Protein AF-A0A7C3C8K9-F1 (afdb_monomer)

Sequence (86 aa):
MAASPFKQIRRGLSRLPSWEDIAWTWKPRSEREAGDAVVRNFLLHWFPSKITRRAMESSYSLWLGTISAVLFLILTLTGVVLMFLY

pLDDT: mean 80.63, std 10.49, range [53.59, 98.19]

Structure (mmCIF, N/CA/C/O backbone):
data_AF-A0A7C3C8K9-F1
#
_entry.id   AF-A0A7C3C8K9-F1
#
loop_
_atom_site.group_PDB
_atom_site.id
_atom_site.type_symbol
_atom_site.label_atom_id
_atom_site.label_alt_id
_atom_site.label_comp_id
_atom_site.label_asym_id
_atom_site.label_entity_id
_atom_site.label_seq_id
_atom_site.pdbx_PDB_ins_code
_atom_site.Cartn_x
_atom_site.Cartn_y
_atom_site.Cartn_z
_atom_site.occupancy
_atom_site.B_iso_or_equiv
_atom_site.auth_seq_id
_atom_site.auth_comp_id
_atom_site.auth_asym_id
_atom_site.auth_atom_id
_atom_site.pdbx_PDB_model_num
ATOM 1 N N . MET A 1 1 ? 11.797 -44.974 -46.548 1.00 53.59 1 MET A N 1
ATOM 2 C CA . MET A 1 1 ? 12.414 -44.517 -45.283 1.00 53.59 1 MET A CA 1
ATOM 3 C C . MET A 1 1 ? 11.568 -43.362 -44.740 1.00 53.59 1 MET A C 1
ATOM 5 O O . MET A 1 1 ? 11.805 -42.214 -45.087 1.00 53.59 1 MET A O 1
ATOM 9 N N . ALA A 1 2 ? 10.476 -43.670 -44.031 1.00 62.00 2 ALA A N 1
ATOM 10 C CA . ALA A 1 2 ? 9.490 -42.675 -43.596 1.00 62.00 2 ALA A CA 1
ATOM 11 C C . ALA A 1 2 ? 10.018 -41.896 -42.380 1.00 62.00 2 ALA A C 1
ATOM 13 O O . ALA A 1 2 ? 10.450 -42.499 -41.398 1.00 62.00 2 ALA A O 1
ATOM 14 N N . ALA A 1 3 ? 10.021 -40.563 -42.453 1.00 65.81 3 ALA A N 1
ATOM 15 C CA . ALA A 1 3 ? 10.406 -39.712 -41.332 1.00 65.81 3 ALA A CA 1
ATOM 16 C C . ALA A 1 3 ? 9.467 -39.963 -40.141 1.00 65.81 3 ALA A C 1
ATOM 18 O O . ALA A 1 3 ? 8.250 -40.015 -40.304 1.00 65.81 3 ALA A O 1
ATOM 19 N N . SER A 1 4 ? 10.033 -40.137 -38.945 1.00 74.69 4 SER A N 1
ATOM 20 C CA . SER A 1 4 ? 9.257 -40.506 -37.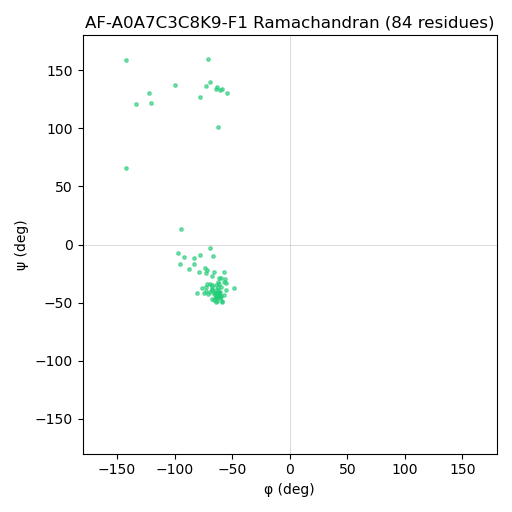762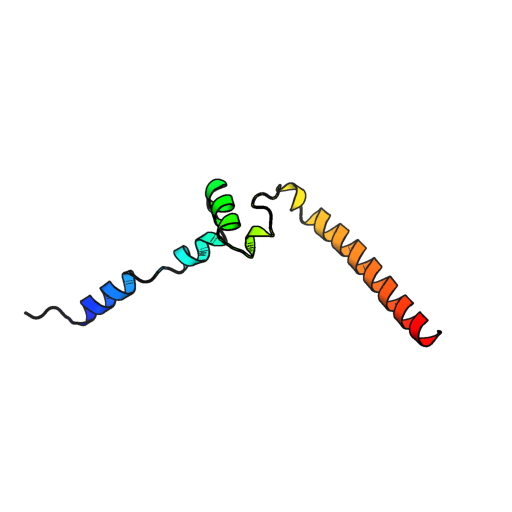 1.00 74.69 4 SER A CA 1
ATOM 21 C C . SER A 1 4 ? 8.239 -39.412 -37.380 1.00 74.69 4 SER A C 1
ATOM 23 O O . SER A 1 4 ? 8.605 -38.231 -37.303 1.00 74.69 4 SER A O 1
ATOM 25 N N . PRO A 1 5 ? 6.974 -39.777 -37.078 1.00 72.75 5 PRO A N 1
ATOM 26 C CA . PRO A 1 5 ? 5.911 -38.815 -36.754 1.00 72.75 5 PRO A CA 1
ATOM 27 C C . PRO A 1 5 ? 6.240 -37.984 -35.500 1.00 72.75 5 PRO A C 1
ATOM 29 O O . PRO A 1 5 ? 5.901 -36.805 -35.398 1.00 72.75 5 PRO A O 1
ATOM 32 N N . PHE A 1 6 ? 7.023 -38.553 -34.580 1.00 75.56 6 PHE A N 1
ATOM 33 C CA . PHE A 1 6 ? 7.477 -37.894 -33.356 1.00 75.56 6 PHE A CA 1
ATOM 34 C C . PHE A 1 6 ? 8.357 -36.655 -33.601 1.00 75.56 6 PHE A C 1
ATOM 36 O O . PHE A 1 6 ? 8.285 -35.683 -32.846 1.00 75.56 6 PHE A O 1
ATOM 43 N N . LYS A 1 7 ? 9.153 -36.619 -34.683 1.00 75.31 7 LYS A N 1
ATOM 44 C CA . LYS A 1 7 ? 10.003 -35.453 -35.004 1.00 75.31 7 LYS A CA 1
ATOM 45 C C . LYS A 1 7 ? 9.188 -34.267 -35.530 1.00 75.31 7 LYS A C 1
ATOM 47 O O . LYS A 1 7 ? 9.664 -33.132 -35.517 1.00 75.31 7 LYS A O 1
ATOM 52 N N . GLN A 1 8 ? 7.978 -34.512 -36.025 1.00 76.81 8 GLN A N 1
ATOM 53 C CA . GLN A 1 8 ? 7.067 -33.468 -36.490 1.00 76.81 8 GLN A CA 1
ATOM 54 C C . GLN A 1 8 ? 6.339 -32.807 -35.314 1.00 76.81 8 GLN A C 1
ATOM 56 O O . GLN A 1 8 ? 6.299 -31.582 -35.248 1.00 76.81 8 GLN A O 1
ATOM 61 N N . ILE A 1 9 ? 5.899 -33.598 -34.330 1.00 77.69 9 ILE A N 1
ATOM 62 C CA . ILE A 1 9 ? 5.260 -33.099 -33.099 1.00 77.69 9 ILE A CA 1
ATOM 63 C C . ILE A 1 9 ? 6.232 -32.224 -32.290 1.00 77.69 9 ILE A C 1
ATOM 65 O O . ILE A 1 9 ? 5.883 -31.116 -31.887 1.00 77.69 9 ILE A O 1
ATOM 69 N N . ARG A 1 10 ? 7.496 -32.652 -32.139 1.00 76.88 10 ARG A N 1
ATOM 70 C CA . ARG A 1 10 ? 8.522 -31.874 -31.414 1.00 76.88 10 ARG A CA 1
ATOM 71 C C . ARG A 1 10 ? 8.813 -30.508 -32.052 1.00 76.88 10 ARG A C 1
ATOM 73 O O . ARG A 1 10 ? 9.068 -29.549 -31.335 1.00 76.88 10 ARG A O 1
ATOM 80 N N . ARG A 1 11 ? 8.745 -30.412 -33.386 1.00 76.25 11 ARG A N 1
ATOM 81 C CA . ARG A 1 11 ? 8.896 -29.145 -34.131 1.00 76.25 11 ARG A CA 1
ATOM 82 C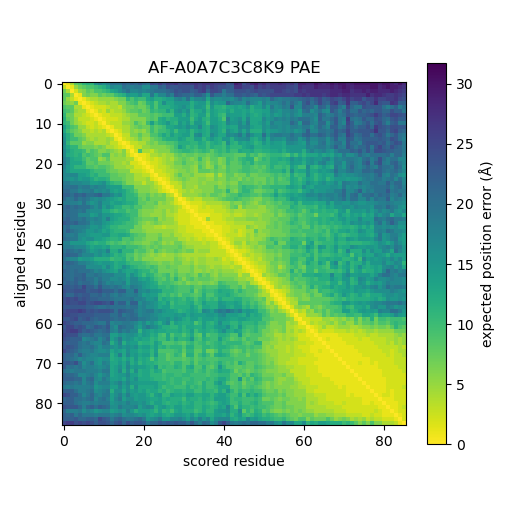 C . ARG A 1 11 ? 7.681 -28.221 -33.990 1.00 76.25 11 ARG A C 1
ATOM 84 O O . ARG A 1 11 ? 7.820 -27.013 -34.153 1.00 76.25 11 ARG A O 1
ATOM 91 N N . GLY A 1 12 ? 6.506 -28.783 -33.701 1.00 75.31 12 GLY A N 1
ATOM 92 C CA . GLY A 1 12 ? 5.309 -28.020 -33.347 1.00 75.31 12 GLY A CA 1
ATOM 93 C C . GLY A 1 12 ? 5.405 -27.419 -31.944 1.00 75.31 12 GLY A C 1
ATOM 94 O O . GLY A 1 12 ? 5.067 -26.255 -31.762 1.00 75.31 12 GLY A O 1
ATOM 95 N N . LEU A 1 13 ? 5.954 -28.169 -30.981 1.00 76.69 13 LEU A N 1
ATOM 96 C CA . LEU A 1 13 ? 6.138 -27.693 -29.603 1.00 76.69 13 LEU A CA 1
ATOM 97 C C . LEU A 1 13 ? 7.105 -26.504 -29.499 1.00 76.69 13 LEU A C 1
ATOM 99 O O . LEU A 1 13 ? 6.870 -25.602 -28.706 1.00 76.69 13 LEU A O 1
ATOM 103 N N . SER A 1 14 ? 8.153 -26.458 -30.327 1.00 73.19 14 SER A N 1
ATOM 104 C CA . SER A 1 14 ? 9.110 -25.339 -30.353 1.00 73.19 14 SER A CA 1
ATOM 105 C C . SER A 1 14 ? 8.540 -24.025 -30.908 1.00 73.19 14 SER A C 1
ATOM 107 O O . SER A 1 14 ? 9.262 -23.038 -30.965 1.00 73.19 14 SER A O 1
ATOM 109 N N . ARG A 1 15 ? 7.282 -24.012 -31.373 1.00 78.31 15 ARG A N 1
ATOM 110 C CA . ARG A 1 15 ? 6.576 -22.797 -31.815 1.00 78.31 15 ARG A CA 1
ATOM 111 C C . ARG A 1 15 ? 5.677 -22.200 -30.737 1.00 78.31 15 ARG A C 1
ATOM 113 O O . ARG A 1 15 ? 5.100 -21.142 -30.969 1.00 78.31 15 ARG A O 1
ATOM 120 N N . LEU A 1 16 ? 5.499 -22.889 -29.612 1.00 80.00 16 LEU A N 1
ATOM 121 C CA . LEU A 1 16 ? 4.717 -22.348 -28.511 1.00 80.00 16 LEU A CA 1
ATOM 122 C C . LEU A 1 16 ? 5.524 -21.229 -27.843 1.00 80.00 16 LEU A C 1
ATOM 124 O O . LEU A 1 16 ? 6.731 -21.411 -27.658 1.00 80.00 16 LEU A O 1
ATOM 128 N N . PRO A 1 17 ? 4.886 -20.093 -27.507 1.00 79.44 17 PRO A N 1
ATOM 129 C CA . PRO A 1 17 ? 5.554 -19.028 -26.772 1.00 79.44 17 PRO A CA 1
ATOM 130 C C . PRO A 1 17 ? 6.141 -19.616 -25.492 1.00 79.44 17 PRO A C 1
ATOM 132 O O . PRO A 1 17 ? 5.460 -20.366 -24.781 1.00 79.44 17 PRO A O 1
ATOM 135 N N . SER A 1 18 ? 7.416 -19.332 -25.224 1.00 82.62 18 SER A N 1
ATOM 136 C CA . SER A 1 18 ? 8.021 -19.798 -23.984 1.00 82.62 18 SER A CA 1
ATOM 137 C C . SER A 1 18 ? 7.435 -19.003 -22.815 1.00 82.62 18 SER A C 1
ATOM 139 O O . SER A 1 18 ? 6.903 -17.900 -22.974 1.00 82.62 18 SER A O 1
ATOM 141 N N . TRP A 1 19 ? 7.536 -19.546 -21.602 1.00 76.94 19 TRP A N 1
ATOM 142 C CA . TRP A 1 19 ? 7.134 -18.813 -20.397 1.00 76.94 19 TRP A CA 1
ATOM 143 C C . TRP A 1 19 ? 7.882 -17.479 -20.247 1.00 76.94 19 TRP A C 1
ATOM 145 O O . TRP A 1 19 ? 7.372 -16.554 -19.621 1.00 76.94 19 TRP A O 1
ATOM 155 N N . GLU A 1 20 ? 9.064 -17.364 -20.852 1.00 79.00 20 GLU A N 1
ATOM 156 C CA . GLU A 1 20 ? 9.892 -16.159 -20.840 1.00 79.00 20 GLU A CA 1
ATOM 157 C C . GLU A 1 20 ? 9.301 -15.061 -21.736 1.00 79.00 20 GLU A C 1
ATOM 159 O O . GLU A 1 20 ? 9.331 -13.892 -21.351 1.00 79.00 20 GLU A O 1
ATOM 164 N N . ASP A 1 21 ? 8.698 -15.434 -22.871 1.00 76.38 21 ASP A N 1
ATOM 165 C CA . ASP A 1 21 ? 8.025 -14.501 -23.785 1.00 76.38 21 ASP A CA 1
ATOM 166 C C . ASP A 1 21 ? 6.765 -13.899 -23.147 1.00 76.38 21 ASP A C 1
ATOM 168 O O . ASP A 1 21 ? 6.465 -12.719 -23.320 1.00 76.38 21 ASP A O 1
ATOM 172 N N . ILE A 1 22 ? 6.044 -14.701 -22.356 1.00 76.00 22 ILE A N 1
ATOM 173 C CA . ILE A 1 22 ? 4.832 -14.271 -21.643 1.00 76.00 22 ILE A CA 1
ATOM 174 C C . ILE A 1 22 ? 5.193 -13.415 -20.418 1.00 76.00 22 ILE A C 1
ATOM 176 O O . ILE A 1 22 ? 4.514 -12.436 -20.107 1.00 76.00 22 ILE A O 1
ATOM 180 N N . ALA A 1 23 ? 6.279 -13.753 -19.720 1.00 79.75 23 ALA A N 1
ATOM 181 C CA . ALA A 1 23 ? 6.710 -13.041 -18.519 1.00 79.75 23 ALA A CA 1
ATOM 182 C C . ALA A 1 23 ? 7.431 -11.708 -18.805 1.00 79.75 23 ALA A C 1
ATOM 184 O O . ALA A 1 23 ? 7.671 -10.941 -17.868 1.00 79.75 23 ALA A O 1
ATOM 185 N N . TRP A 1 24 ? 7.763 -11.400 -20.065 1.00 71.88 24 TRP A N 1
ATOM 186 C CA . TRP A 1 24 ? 8.526 -10.201 -20.443 1.00 71.88 24 TRP A CA 1
ATOM 187 C C . TRP A 1 24 ? 7.891 -8.889 -19.952 1.00 71.88 24 TRP A C 1
ATOM 189 O O . TRP A 1 24 ? 8.591 -8.010 -19.451 1.00 71.88 24 TRP A O 1
ATOM 199 N N . THR A 1 25 ? 6.561 -8.784 -19.994 1.00 71.88 25 THR A N 1
ATOM 200 C CA . THR A 1 25 ? 5.807 -7.609 -19.523 1.00 71.88 25 THR A CA 1
ATOM 201 C C . THR A 1 25 ? 6.020 -7.298 -18.035 1.00 71.88 25 THR A C 1
ATOM 203 O O . THR A 1 25 ? 5.960 -6.139 -17.633 1.00 71.88 25 THR A O 1
ATOM 206 N N . TRP A 1 26 ? 6.305 -8.313 -17.217 1.00 69.38 26 TRP A N 1
ATOM 207 C CA . TRP A 1 26 ? 6.474 -8.182 -15.766 1.00 69.38 26 TRP A CA 1
ATOM 208 C C . TRP A 1 26 ? 7.924 -7.932 -15.341 1.00 69.38 26 TRP A C 1
ATOM 210 O O . TRP A 1 26 ? 8.184 -7.611 -14.181 1.00 69.38 26 TRP A O 1
ATOM 220 N N . LYS A 1 27 ? 8.883 -8.078 -16.262 1.00 71.06 27 LYS A N 1
ATOM 221 C CA . LYS A 1 27 ? 10.309 -7.881 -15.988 1.00 71.06 27 LYS A CA 1
ATOM 222 C C . LYS A 1 27 ? 11.001 -7.213 -17.186 1.00 71.06 27 LYS A C 1
ATOM 224 O O . LYS A 1 27 ? 11.846 -7.845 -17.827 1.00 71.06 27 LYS A O 1
ATOM 229 N N . PRO A 1 28 ? 10.652 -5.949 -17.496 1.00 74.06 28 PRO A N 1
ATOM 230 C CA . PRO A 1 28 ? 11.247 -5.232 -18.617 1.00 74.06 28 PRO A CA 1
ATOM 231 C C . PRO A 1 28 ? 12.766 -5.142 -18.439 1.00 74.06 28 PRO A C 1
ATOM 233 O O . PRO A 1 28 ? 13.256 -4.824 -17.352 1.00 74.06 28 PRO A O 1
ATOM 236 N N . ARG A 1 29 ? 13.531 -5.437 -19.498 1.00 72.69 29 ARG A N 1
ATOM 237 C CA . ARG A 1 29 ? 15.003 -5.405 -19.436 1.00 72.69 29 ARG A CA 1
ATOM 238 C C . ARG A 1 29 ? 15.575 -4.005 -19.637 1.00 72.69 29 ARG A C 1
ATOM 240 O O . ARG A 1 29 ? 16.731 -3.773 -19.292 1.00 72.69 29 ARG A O 1
ATOM 247 N N . SER A 1 30 ? 14.782 -3.073 -20.168 1.00 79.19 30 SER A N 1
ATOM 248 C CA . SER A 1 30 ? 15.191 -1.687 -20.395 1.00 79.19 30 SER A CA 1
ATOM 249 C C . SER A 1 30 ? 14.069 -0.685 -2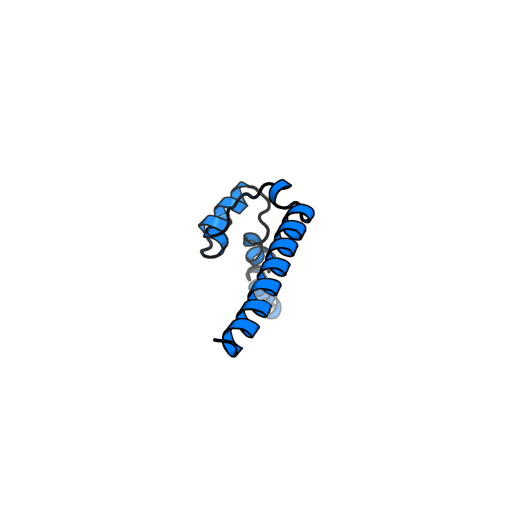0.111 1.00 79.19 30 SER A C 1
ATOM 251 O O . SER A 1 30 ? 12.885 -1.011 -20.167 1.00 79.19 30 SER A O 1
ATOM 253 N N . GLU A 1 31 ? 14.446 0.571 -19.864 1.00 71.44 31 GLU A N 1
ATOM 254 C CA . GLU A 1 31 ? 13.519 1.693 -19.633 1.00 71.44 31 GLU A CA 1
ATOM 255 C C . GLU A 1 31 ? 12.507 1.885 -20.775 1.00 71.44 31 GLU A C 1
ATOM 257 O O . GLU A 1 31 ? 11.367 2.289 -20.550 1.00 71.44 31 GLU A O 1
ATOM 262 N N . ARG A 1 32 ? 12.918 1.590 -22.016 1.00 77.62 32 ARG A N 1
ATOM 263 C CA . ARG A 1 32 ? 12.047 1.678 -23.197 1.00 77.62 32 ARG A CA 1
ATOM 264 C C . ARG A 1 32 ? 11.001 0.569 -23.204 1.00 77.62 32 ARG A C 1
ATOM 266 O O . ARG A 1 32 ? 9.835 0.835 -23.473 1.00 77.62 32 ARG A O 1
ATOM 273 N N . GLU A 1 33 ? 11.411 -0.647 -22.859 1.00 79.56 33 GLU A N 1
ATOM 274 C CA . GLU A 1 33 ? 10.518 -1.803 -22.752 1.00 79.56 33 GLU A CA 1
ATOM 275 C C . GLU A 1 33 ? 9.525 -1.651 -21.592 1.00 79.56 33 GLU A C 1
ATOM 277 O O . GLU A 1 33 ? 8.372 -2.043 -21.727 1.00 79.56 33 GLU A O 1
ATOM 282 N N . ALA A 1 34 ? 9.934 -1.029 -20.480 1.00 77.94 34 ALA A N 1
ATOM 283 C CA . ALA A 1 34 ? 9.049 -0.748 -19.348 1.00 77.94 34 ALA A CA 1
ATOM 284 C C . ALA A 1 34 ? 7.920 0.226 -19.721 1.00 77.94 34 ALA A C 1
ATOM 286 O O . ALA A 1 34 ? 6.766 0.016 -19.350 1.00 77.94 34 ALA A O 1
ATOM 287 N N . GLY A 1 35 ? 8.242 1.275 -20.486 1.00 78.88 35 GLY A N 1
ATOM 288 C CA . GLY A 1 35 ? 7.243 2.203 -21.018 1.00 78.88 35 GLY A CA 1
ATOM 289 C C . GLY A 1 35 ? 6.274 1.523 -21.988 1.00 78.88 35 GLY A C 1
ATOM 290 O O . GLY A 1 35 ? 5.063 1.688 -21.857 1.00 78.88 35 GLY A O 1
ATOM 291 N N . ASP A 1 36 ? 6.794 0.713 -22.914 1.00 82.56 36 ASP A N 1
ATOM 292 C CA . ASP A 1 36 ? 5.970 -0.032 -23.875 1.00 82.56 36 ASP A CA 1
ATOM 293 C C . ASP A 1 36 ? 5.034 -1.033 -23.175 1.00 82.56 36 ASP A C 1
ATOM 295 O O . ASP A 1 36 ? 3.843 -1.105 -23.479 1.00 82.56 36 ASP A O 1
ATOM 299 N N . ALA A 1 37 ? 5.537 -1.743 -22.161 1.00 81.81 37 ALA A N 1
ATOM 300 C CA . ALA A 1 37 ? 4.751 -2.668 -21.350 1.00 81.81 37 ALA A CA 1
ATOM 301 C C . ALA A 1 37 ? 3.603 -1.968 -20.599 1.00 81.81 37 ALA A C 1
ATOM 303 O O . ALA A 1 37 ? 2.489 -2.491 -20.574 1.00 81.81 37 ALA A O 1
ATOM 304 N N . VAL A 1 38 ? 3.841 -0.781 -20.034 1.00 81.62 38 VAL A N 1
ATOM 305 C CA . VAL A 1 38 ? 2.827 0.009 -19.312 1.00 81.62 38 VAL A CA 1
ATOM 306 C C . VAL A 1 38 ? 1.737 0.542 -20.240 1.00 81.62 38 VAL A C 1
ATOM 308 O O . VAL A 1 38 ? 0.564 0.507 -19.883 1.00 81.62 38 VAL A O 1
ATOM 311 N N . VAL A 1 39 ? 2.084 0.988 -21.452 1.00 82.81 39 VAL A N 1
ATOM 312 C CA . VAL A 1 39 ? 1.086 1.471 -22.425 1.00 82.81 39 VAL A CA 1
ATOM 313 C C . VAL A 1 39 ? 0.261 0.321 -23.010 1.00 82.81 39 VAL A C 1
ATOM 315 O O . VAL A 1 39 ? -0.929 0.487 -23.269 1.00 82.81 39 VAL A O 1
ATOM 318 N N . ARG A 1 40 ? 0.864 -0.860 -23.199 1.00 82.19 40 ARG A N 1
ATOM 319 C CA . ARG A 1 40 ? 0.203 -2.020 -23.826 1.00 82.19 40 ARG A CA 1
ATOM 320 C C . ARG A 1 40 ? -0.654 -2.846 -22.866 1.00 82.19 40 ARG A C 1
ATOM 322 O O . ARG A 1 40 ? -1.424 -3.681 -23.330 1.00 82.19 40 ARG A O 1
ATOM 329 N N . ASN A 1 41 ? -0.554 -2.622 -21.554 1.00 81.25 41 ASN A N 1
ATOM 330 C CA . ASN A 1 41 ? -1.289 -3.383 -20.544 1.00 81.25 41 ASN A CA 1
ATOM 331 C C . ASN A 1 41 ? -2.177 -2.469 -19.711 1.00 81.25 41 ASN A C 1
ATOM 333 O O . ASN A 1 41 ? -1.691 -1.597 -19.001 1.00 81.25 41 ASN A O 1
ATOM 337 N N . PHE A 1 42 ? -3.478 -2.741 -19.710 1.00 80.94 42 PHE A N 1
ATOM 338 C CA . PHE A 1 42 ? -4.456 -1.929 -18.986 1.00 80.94 42 PHE A CA 1
ATOM 339 C C . PHE A 1 42 ? -4.188 -1.875 -17.472 1.00 80.94 42 PHE A C 1
ATOM 341 O O . PHE A 1 42 ? -4.338 -0.831 -16.846 1.00 80.94 42 PHE A O 1
ATOM 348 N N . LEU A 1 43 ? -3.729 -2.989 -16.890 1.00 79.00 43 LEU A N 1
ATOM 349 C CA . LEU A 1 43 ? -3.364 -3.061 -15.472 1.00 79.00 43 LEU A CA 1
ATOM 350 C C . LEU A 1 43 ? -2.105 -2.254 -15.151 1.00 79.00 43 LEU A C 1
ATOM 352 O O . LEU A 1 43 ? -2.045 -1.592 -14.120 1.00 79.00 43 LEU A O 1
ATOM 356 N N . LEU A 1 44 ? -1.100 -2.307 -16.027 1.00 78.50 44 LEU A N 1
ATOM 357 C CA . LEU A 1 44 ? 0.150 -1.587 -15.814 1.00 78.50 44 LEU A CA 1
ATOM 358 C C . LEU A 1 44 ? 0.022 -0.107 -16.157 1.00 78.50 44 LEU A C 1
ATOM 360 O O . LEU A 1 44 ? 0.754 0.672 -15.573 1.00 78.50 44 LEU A O 1
ATOM 364 N N . HIS A 1 45 ? -0.926 0.293 -17.009 1.00 81.62 45 HIS A N 1
ATOM 365 C CA . HIS A 1 45 ? -1.192 1.693 -17.344 1.00 81.62 45 HIS A CA 1
ATOM 366 C C . HIS A 1 45 ? -1.50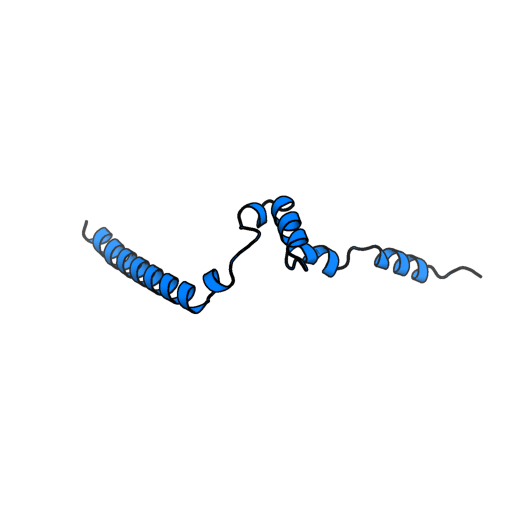5 2.556 -16.115 1.00 81.62 45 HIS A C 1
ATOM 368 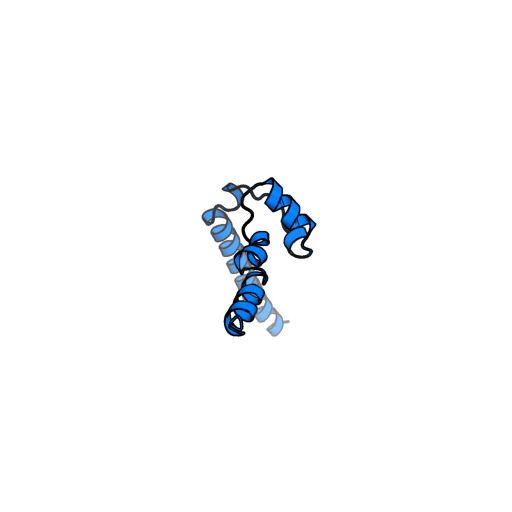O O . HIS A 1 45 ? -1.154 3.732 -16.072 1.00 81.62 45 HIS A O 1
ATOM 374 N N . TRP A 1 46 ? -2.140 1.959 -15.101 1.00 80.19 46 TRP A N 1
ATOM 375 C CA . TRP A 1 46 ? -2.420 2.627 -13.831 1.00 80.19 46 TRP A CA 1
ATOM 376 C C . TRP A 1 46 ? -1.148 2.927 -13.024 1.00 80.19 46 TRP A C 1
ATOM 378 O O . TRP A 1 46 ? -1.114 3.869 -12.233 1.00 80.19 46 TRP A O 1
ATOM 388 N N . PHE A 1 47 ? -0.093 2.135 -13.216 1.00 72.94 47 PHE A N 1
ATOM 389 C CA . PHE A 1 47 ? 1.156 2.270 -12.484 1.00 72.94 47 PHE A CA 1
ATOM 390 C C . PHE A 1 47 ? 2.204 3.011 -13.323 1.00 72.94 47 PHE A C 1
ATOM 392 O O . PHE A 1 47 ? 2.372 2.752 -14.514 1.00 72.94 47 PHE A O 1
ATOM 399 N N . PRO A 1 48 ? 2.958 3.943 -12.723 1.00 73.38 48 PRO A N 1
ATOM 400 C CA . PRO A 1 48 ? 3.988 4.664 -13.452 1.00 73.38 48 PRO A CA 1
ATOM 401 C C . PRO A 1 48 ? 5.076 3.697 -13.939 1.00 73.38 48 PRO A C 1
ATOM 403 O O . PRO A 1 48 ? 5.588 2.881 -13.173 1.00 73.38 48 PRO A O 1
ATOM 406 N N . SER A 1 49 ? 5.502 3.843 -15.198 1.00 73.44 49 SER A N 1
ATOM 407 C CA . SER A 1 49 ? 6.584 3.029 -15.782 1.00 73.44 49 SER A CA 1
ATOM 408 C C . SER A 1 49 ? 7.955 3.293 -15.157 1.00 73.44 49 SER A C 1
ATOM 410 O O . SER A 1 49 ? 8.916 2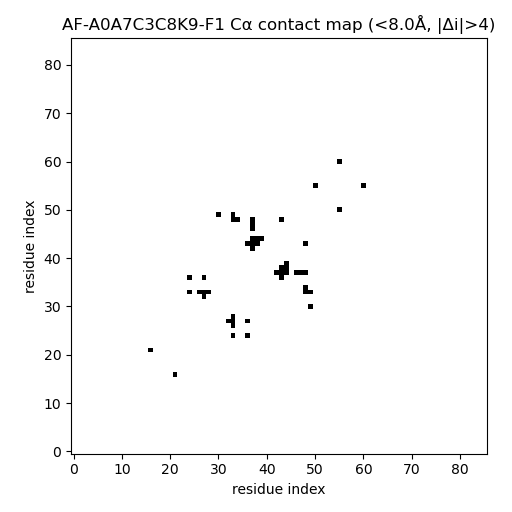.587 -15.450 1.00 73.44 49 SER A O 1
ATOM 412 N N . LYS A 1 50 ? 8.057 4.341 -14.334 1.00 70.31 50 LYS A N 1
ATOM 413 C CA . LYS A 1 50 ? 9.271 4.782 -13.654 1.00 70.31 50 LYS A CA 1
ATOM 414 C C . LYS A 1 50 ? 8.946 5.060 -12.197 1.00 70.31 50 LYS A C 1
ATOM 416 O O . LYS A 1 50 ? 8.141 5.938 -11.896 1.00 70.31 50 LYS A O 1
ATOM 421 N N . ILE A 1 51 ? 9.623 4.356 -11.302 1.00 70.94 51 ILE A N 1
ATOM 422 C CA . ILE A 1 51 ? 9.593 4.626 -9.866 1.00 70.94 51 ILE A CA 1
ATOM 423 C C . ILE A 1 51 ? 11.036 4.875 -9.440 1.00 70.94 51 ILE A C 1
ATOM 425 O O . ILE A 1 51 ? 11.943 4.122 -9.798 1.00 70.94 51 ILE A O 1
ATOM 429 N N . THR A 1 52 ? 11.283 5.962 -8.712 1.00 69.00 52 THR A N 1
ATOM 430 C CA . THR A 1 52 ? 12.625 6.241 -8.195 1.00 69.00 52 THR A CA 1
ATOM 431 C C . THR A 1 52 ? 12.970 5.220 -7.110 1.00 69.00 52 THR A C 1
ATOM 433 O O . THR A 1 52 ? 12.141 4.892 -6.263 1.00 69.00 52 THR A O 1
ATOM 436 N N . ARG A 1 53 ? 14.219 4.731 -7.085 1.00 68.38 53 ARG A N 1
ATOM 437 C CA . ARG A 1 53 ? 14.674 3.780 -6.048 1.00 68.38 53 ARG A CA 1
ATOM 438 C C . ARG A 1 53 ? 14.476 4.318 -4.629 1.00 68.38 53 ARG A C 1
ATOM 440 O O . ARG A 1 53 ? 14.220 3.540 -3.723 1.00 68.38 53 ARG A O 1
ATOM 447 N N . ARG A 1 54 ? 14.531 5.644 -4.470 1.00 66.94 54 ARG A N 1
ATOM 448 C CA . ARG A 1 54 ? 14.298 6.338 -3.202 1.00 66.94 54 ARG A CA 1
ATOM 449 C C . ARG A 1 54 ? 12.841 6.273 -2.735 1.00 66.94 54 ARG A C 1
ATOM 451 O O . ARG A 1 54 ? 12.596 6.152 -1.546 1.00 66.94 54 ARG A O 1
ATOM 458 N N . ALA A 1 55 ? 11.877 6.288 -3.657 1.00 65.88 55 ALA A N 1
ATOM 459 C CA . ALA A 1 55 ? 10.465 6.076 -3.324 1.00 65.88 55 ALA A CA 1
ATOM 460 C C . ALA A 1 55 ? 10.164 4.614 -2.943 1.00 65.88 55 ALA A C 1
ATOM 462 O O . ALA A 1 55 ? 9.196 4.350 -2.238 1.00 65.88 55 ALA A O 1
ATOM 463 N N . MET A 1 56 ? 11.010 3.674 -3.377 1.00 64.25 56 MET A N 1
ATOM 464 C CA . MET A 1 56 ? 10.962 2.262 -2.985 1.00 64.25 56 MET A CA 1
ATOM 465 C C . MET A 1 56 ? 11.879 1.932 -1.802 1.00 64.25 56 MET A C 1
ATOM 467 O O . MET A 1 56 ? 12.133 0.753 -1.544 1.00 64.25 56 MET A O 1
ATOM 471 N N . GLU A 1 57 ? 12.396 2.932 -1.078 1.00 73.00 57 GLU A N 1
ATOM 472 C CA . GLU A 1 57 ? 13.079 2.670 0.185 1.00 73.00 57 GLU A CA 1
ATOM 473 C C . GLU A 1 57 ? 12.071 2.038 1.148 1.00 73.00 57 GLU A C 1
ATOM 475 O O . GLU A 1 57 ? 11.221 2.709 1.737 1.00 73.00 57 GLU A O 1
ATOM 480 N N . SER A 1 58 ? 12.169 0.711 1.269 1.00 65.62 58 SER A N 1
ATOM 481 C CA . SER A 1 58 ? 11.281 -0.135 2.068 1.00 65.62 58 SER A CA 1
ATOM 482 C C . SER A 1 58 ? 11.088 0.434 3.475 1.00 65.62 58 SER A C 1
ATOM 484 O O . SER A 1 58 ? 9.973 0.478 3.979 1.00 65.62 58 SER A O 1
ATOM 486 N N . SER A 1 59 ? 12.143 1.004 4.064 1.00 71.62 59 SER A N 1
ATOM 487 C CA . SER A 1 59 ? 12.099 1.638 5.382 1.00 71.62 59 SER A CA 1
ATOM 488 C C . SER A 1 59 ? 11.065 2.765 5.499 1.00 71.62 59 SER A C 1
ATOM 490 O O . SER A 1 59 ? 10.355 2.822 6.500 1.00 71.62 59 SER A O 1
ATOM 492 N N . TYR A 1 60 ? 10.943 3.648 4.501 1.00 71.88 60 TYR A N 1
ATOM 493 C CA . TYR A 1 60 ? 10.000 4.772 4.567 1.00 71.88 60 TYR A CA 1
ATOM 494 C C . TYR A 1 60 ? 8.553 4.308 4.358 1.00 71.88 60 TYR A C 1
ATOM 496 O O . TYR A 1 60 ? 7.651 4.714 5.093 1.00 71.88 60 TYR A O 1
ATOM 504 N N . SER A 1 61 ? 8.340 3.394 3.406 1.00 79.88 61 SER A N 1
ATOM 505 C CA . SER A 1 61 ? 7.027 2.790 3.155 1.00 79.88 61 SER A CA 1
ATOM 506 C C . SER A 1 61 ? 6.533 1.963 4.350 1.00 79.88 61 SER A C 1
ATOM 508 O O . SER A 1 61 ? 5.358 2.051 4.701 1.00 79.88 61 SER A O 1
ATOM 510 N N . LEU A 1 62 ? 7.425 1.231 5.026 1.00 82.75 62 LEU A N 1
ATOM 511 C CA . LEU A 1 62 ? 7.099 0.463 6.231 1.00 82.75 62 LEU A CA 1
ATOM 512 C C . LEU A 1 62 ? 6.698 1.368 7.404 1.00 82.75 62 LEU A C 1
ATOM 514 O O . LEU A 1 62 ? 5.720 1.075 8.091 1.00 82.75 62 LEU A O 1
ATOM 518 N N . TRP A 1 63 ? 7.399 2.484 7.622 1.00 86.62 63 TRP A N 1
ATOM 519 C CA . TRP A 1 63 ? 7.039 3.445 8.672 1.00 86.62 63 TRP A CA 1
ATOM 520 C C . TRP A 1 63 ? 5.698 4.133 8.403 1.00 86.62 63 TRP A C 1
ATOM 522 O O . TRP A 1 63 ? 4.841 4.156 9.287 1.00 86.62 63 TRP A O 1
ATOM 532 N N . LEU A 1 64 ? 5.474 4.635 7.182 1.00 90.81 64 LEU A N 1
ATOM 533 C CA . LEU A 1 64 ? 4.183 5.223 6.803 1.00 90.81 64 LEU A CA 1
ATOM 534 C C . LEU A 1 64 ? 3.037 4.206 6.901 1.00 90.81 64 LEU A C 1
ATOM 536 O O . LEU A 1 64 ? 1.967 4.536 7.412 1.00 90.81 64 LEU A O 1
ATOM 540 N N . GLY A 1 65 ? 3.271 2.964 6.470 1.00 92.00 65 GLY A N 1
ATOM 541 C CA . GLY A 1 65 ? 2.308 1.872 6.599 1.00 92.00 65 GLY A CA 1
ATOM 542 C C . GLY A 1 65 ? 1.970 1.562 8.057 1.00 92.00 65 GLY A C 1
ATOM 543 O O . GLY A 1 65 ? 0.800 1.406 8.395 1.00 92.00 65 GLY A O 1
ATOM 544 N N . THR A 1 66 ? 2.973 1.557 8.939 1.00 94.06 66 THR A N 1
ATOM 545 C CA . THR A 1 66 ? 2.783 1.324 10.380 1.00 94.06 66 THR A CA 1
ATOM 546 C C . THR A 1 66 ? 1.943 2.431 11.014 1.00 94.06 66 THR A C 1
ATOM 548 O O . THR A 1 66 ? 0.990 2.137 11.732 1.00 94.06 66 THR A O 1
ATOM 551 N N . ILE A 1 67 ? 2.240 3.700 10.707 1.00 95.62 67 ILE A N 1
ATOM 552 C CA . ILE A 1 67 ? 1.455 4.847 11.190 1.00 95.62 67 ILE A CA 1
ATOM 553 C C . ILE A 1 67 ? -0.002 4.716 10.730 1.00 95.62 67 ILE A C 1
ATOM 555 O O . ILE A 1 67 ? -0.916 4.801 11.547 1.00 95.62 67 ILE A O 1
ATOM 559 N N . SER A 1 68 ? -0.230 4.452 9.441 1.00 96.00 68 SER A N 1
ATOM 560 C CA . SER A 1 68 ? -1.582 4.292 8.897 1.00 96.00 68 SER A CA 1
ATOM 561 C C . SER A 1 68 ? -2.338 3.117 9.530 1.00 96.00 68 SER A C 1
ATOM 563 O O . SER A 1 68 ? -3.505 3.275 9.886 1.00 96.00 68 SER A O 1
ATOM 565 N N . ALA A 1 69 ? -1.679 1.973 9.742 1.00 95.88 69 ALA A N 1
ATOM 566 C CA . ALA A 1 69 ? -2.280 0.797 10.370 1.00 95.88 69 ALA A CA 1
ATOM 567 C C . ALA A 1 69 ? -2.677 1.054 11.831 1.00 95.88 69 ALA A C 1
ATOM 569 O O . ALA A 1 69 ? -3.770 0.671 12.248 1.00 95.88 69 ALA A O 1
ATOM 570 N N . VAL A 1 70 ? -1.824 1.742 12.598 1.00 97.69 70 VAL A N 1
ATOM 571 C CA . VAL A 1 70 ? -2.127 2.128 13.985 1.00 97.69 70 VAL A CA 1
ATOM 572 C C . VAL A 1 70 ? -3.306 3.098 14.031 1.00 97.69 70 VAL A C 1
ATOM 574 O O . VAL A 1 70 ? -4.226 2.897 14.821 1.00 97.69 70 VAL A O 1
ATOM 577 N N . LEU A 1 71 ? -3.328 4.114 13.162 1.00 97.50 71 LEU A N 1
ATOM 578 C CA . LEU A 1 71 ? -4.444 5.063 13.078 1.00 97.50 71 LEU A CA 1
ATOM 579 C C . LEU A 1 71 ? -5.760 4.363 12.713 1.00 97.50 71 LEU A C 1
ATOM 581 O O . LEU A 1 71 ? -6.783 4.614 13.348 1.00 97.50 71 LEU A O 1
ATOM 585 N N . PHE A 1 72 ? -5.731 3.466 11.727 1.00 97.75 72 PHE A N 1
ATOM 586 C CA . PHE A 1 72 ? -6.895 2.680 11.321 1.00 97.75 72 PHE A CA 1
ATOM 587 C C . PHE A 1 72 ? -7.409 1.791 12.458 1.00 97.75 72 PHE A C 1
ATOM 589 O O . PHE A 1 72 ? -8.616 1.729 12.693 1.00 97.75 72 PHE A O 1
ATOM 596 N N . LEU A 1 73 ? -6.504 1.141 13.197 1.00 98.19 73 LEU A N 1
ATOM 597 C CA . LEU A 1 73 ? -6.861 0.303 14.338 1.00 98.19 73 LEU A CA 1
ATOM 598 C C . LEU A 1 73 ? -7.526 1.125 15.444 1.00 98.19 73 LEU A C 1
ATOM 600 O O . LEU A 1 73 ? -8.592 0.744 15.919 1.00 98.19 73 LEU A O 1
ATOM 604 N N . ILE A 1 74 ? -6.935 2.263 15.823 1.00 98.00 74 ILE A N 1
ATOM 605 C CA . ILE A 1 74 ? -7.502 3.150 16.846 1.00 98.00 74 ILE A CA 1
ATOM 606 C C . ILE A 1 74 ? -8.894 3.616 16.420 1.00 98.00 74 ILE A C 1
ATOM 608 O O . ILE A 1 74 ? -9.825 3.492 17.208 1.00 98.00 74 ILE A O 1
ATOM 612 N N . LEU A 1 75 ? -9.052 4.088 15.179 1.00 97.75 75 LEU A N 1
ATOM 613 C CA . LEU A 1 75 ? -10.336 4.561 14.661 1.00 97.75 75 LEU A CA 1
ATOM 614 C C . LEU A 1 75 ? -11.391 3.451 14.615 1.00 97.75 75 LEU A C 1
ATOM 616 O O . LEU A 1 75 ? -12.551 3.693 14.927 1.00 97.75 75 LEU A O 1
ATOM 620 N N . THR A 1 76 ? -10.998 2.234 14.243 1.00 97.62 76 THR A N 1
ATOM 621 C CA . THR A 1 76 ? -11.915 1.091 14.202 1.00 97.62 76 THR A CA 1
ATOM 622 C C . THR A 1 76 ? -12.355 0.706 15.608 1.00 97.62 76 THR A C 1
ATOM 624 O O . THR A 1 76 ? -13.544 0.535 15.848 1.00 97.62 76 THR A O 1
ATOM 627 N N . LEU A 1 77 ? -11.423 0.606 16.559 1.00 97.69 77 LEU A N 1
ATOM 628 C CA . LEU A 1 77 ? -11.742 0.242 17.938 1.00 97.69 77 LEU A CA 1
ATOM 629 C C . LEU A 1 77 ? -12.624 1.299 18.607 1.00 97.69 77 LEU A C 1
ATOM 631 O O . LEU A 1 77 ? -13.660 0.958 19.174 1.00 97.69 77 LEU A O 1
ATOM 635 N N . THR A 1 78 ? -12.251 2.577 18.520 1.00 97.12 78 THR A N 1
ATOM 636 C CA . THR A 1 78 ? -13.054 3.658 19.105 1.00 97.1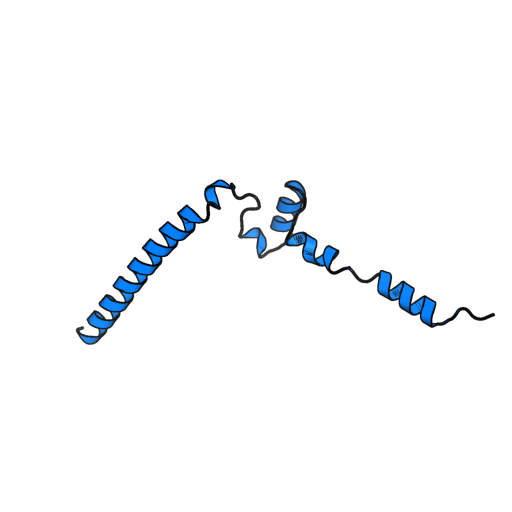2 78 THR A CA 1
ATOM 637 C C . THR A 1 78 ? -14.383 3.824 18.379 1.00 97.12 78 THR A C 1
ATOM 639 O O . THR A 1 78 ? -15.402 4.004 19.037 1.00 97.12 78 THR A O 1
ATOM 642 N N . GLY A 1 79 ? -14.403 3.696 17.051 1.00 97.50 79 GLY A N 1
ATOM 643 C CA . GLY A 1 79 ? -15.617 3.738 16.239 1.00 97.50 79 GLY A CA 1
ATOM 644 C C . GLY A 1 79 ? -16.604 2.634 16.609 1.00 97.50 79 GLY A C 1
ATOM 645 O O . GLY A 1 79 ? -17.774 2.919 16.834 1.00 97.50 79 GLY A O 1
ATOM 646 N N . VAL A 1 80 ? -16.134 1.394 16.763 1.00 97.38 80 VAL A N 1
ATOM 647 C CA . VAL A 1 80 ? -16.972 0.268 17.205 1.00 97.38 80 VAL A CA 1
ATOM 648 C C . VAL A 1 80 ? -17.529 0.516 18.605 1.00 97.38 80 VAL A C 1
ATOM 650 O O . VAL A 1 80 ? -18.717 0.307 18.825 1.00 97.38 80 VAL A O 1
ATOM 653 N N . VAL A 1 81 ? -16.711 1.005 19.543 1.00 96.44 81 VAL A N 1
ATOM 654 C CA . VAL A 1 81 ? -17.190 1.359 20.891 1.00 96.44 81 VAL A CA 1
ATOM 655 C C . VAL A 1 81 ? -18.272 2.441 20.823 1.00 96.44 81 VAL A C 1
ATOM 657 O O . VAL A 1 81 ? -19.304 2.308 21.475 1.00 96.44 81 VAL A O 1
ATOM 660 N N . LEU A 1 82 ? -18.072 3.477 20.004 1.00 96.25 82 LEU A N 1
ATOM 661 C CA . LEU A 1 82 ? -19.045 4.552 19.800 1.00 96.25 82 LEU A CA 1
ATOM 662 C C . LEU A 1 82 ? -20.363 4.044 19.197 1.00 96.25 82 LEU A C 1
ATOM 664 O O . LEU A 1 82 ? -21.408 4.515 19.621 1.00 96.25 82 LEU A O 1
ATOM 668 N N . MET A 1 83 ? -20.339 3.060 18.290 1.00 96.19 83 MET A N 1
ATOM 669 C CA . MET A 1 83 ? -21.555 2.472 17.698 1.00 96.19 83 MET A CA 1
ATOM 670 C C . MET A 1 83 ? -22.437 1.711 18.697 1.00 96.19 83 MET A C 1
ATOM 672 O O . MET A 1 83 ? -23.617 1.514 18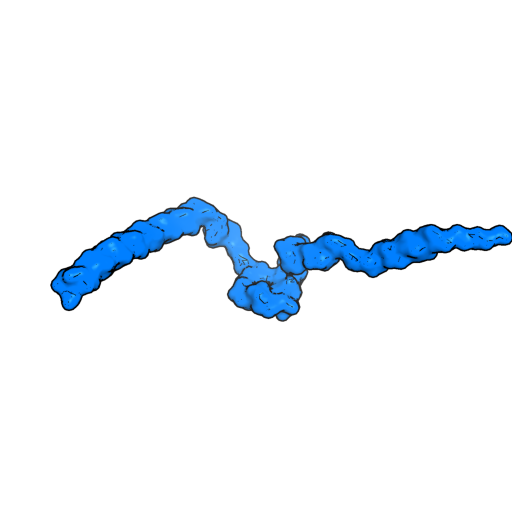.437 1.00 96.19 83 MET A O 1
ATOM 676 N N . PHE A 1 84 ? -21.880 1.228 19.809 1.00 94.00 84 PHE A N 1
ATOM 677 C CA . PHE A 1 84 ? -22.682 0.619 20.876 1.00 94.00 84 PHE A CA 1
ATOM 678 C C . PHE A 1 84 ? -23.197 1.647 21.884 1.00 94.00 84 PHE A C 1
ATOM 680 O O . PHE A 1 84 ? -24.137 1.363 22.623 1.00 94.00 84 PHE A O 1
ATOM 687 N N . LEU A 1 85 ? -22.545 2.808 21.954 1.00 93.56 85 LEU A N 1
ATOM 688 C CA . LEU A 1 85 ? -22.832 3.858 22.928 1.00 93.56 85 LEU A CA 1
ATOM 689 C C . LEU A 1 85 ? -23.775 4.935 22.364 1.00 93.56 85 LEU A C 1
ATOM 691 O O . LEU A 1 85 ? -24.357 5.687 23.145 1.00 93.56 85 LEU A O 1
ATOM 695 N N . TYR A 1 86 ? -23.927 4.994 21.037 1.00 83.38 86 TYR A N 1
ATOM 696 C CA . TYR A 1 86 ? -24.795 5.907 20.296 1.00 83.38 86 TYR A CA 1
ATOM 697 C C . TYR A 1 86 ? -25.732 5.133 19.368 1.00 83.38 86 TYR A C 1
ATOM 699 O O . TYR A 1 86 ? -26.961 5.335 19.482 1.00 83.38 86 TYR A O 1
#

Secondary structure (DSSP, 8-state):
-PPPHHHHHHHHHTTSPPHHHHHGGGS-SSHHHHHHHHHH-HHHHTS-S---TTTT-HHHHHHHHHHHHHHHHHHHHHHHHHHHH-

Mean predicted aligned error: 11.75 Å

Foldseek 3Di:
DDDDPVVVVVVVVVPDDDPCNVCCLVPPPDLVSLVVSLVVDPVSVVPDSDDDVVNVPVVVVVVVVVVVVVVVVVCVVVVVVVVVVD

Solvent-accessible surface area (backbone atoms only — not comparable to full-atom values): 5227 Å² total; per-residue (Å²): 138,81,81,60,70,67,65,55,54,57,62,56,58,74,69,54,81,50,73,65,69,71,46,38,69,82,58,51,89,43,77,68,48,28,44,51,35,18,74,75,28,80,78,39,54,80,45,74,65,71,77,61,71,75,80,62,37,59,69,62,54,50,52,54,48,49,55,51,51,51,52,51,50,52,50,50,55,53,48,54,55,47,66,78,75,104

Radius of gyration: 25.53 Å; Cα contacts (8 Å, |Δi|>4): 25; chains: 1; bounding box: 40×51×68 Å